Protein AF-A0A0D1JIL6-F1 (afdb_monomer_lite)

Radius of gyration: 25.93 Å; chains: 1; bounding box: 48×35×67 Å

Secondary structure (DSSP, 8-state):
-EEEEE-TT--EEEEEEEE-TTSPEEEEEEEE-TT--EEE----TT-------HHHHHHHHHHHHHHHHHHHHHHHHHHHHHH-

Structure (mmCIF, N/CA/C/O backbone):
data_AF-A0A0D1JIL6-F1
#
_entry.id   AF-A0A0D1JIL6-F1
#
loop_
_atom_site.group_PDB
_atom_site.id
_atom_site.type_symbol
_atom_site.label_atom_id
_atom_site.label_alt_id
_atom_site.label_comp_id
_atom_site.label_asym_id
_atom_site.label_entity_id
_atom_site.label_seq_id
_atom_site.pdbx_PDB_ins_code
_atom_site.Cartn_x
_atom_site.Cartn_y
_atom_site.Cartn_z
_atom_site.occupancy
_atom_site.B_iso_or_equiv
_atom_site.auth_seq_id
_atom_site.auth_comp_id
_atom_site.auth_asym_id
_atom_site.auth_atom_id
_atom_site.pdbx_PDB_model_num
ATOM 1 N N . MET A 1 1 ? 20.631 3.369 -15.631 1.00 45.91 1 MET A N 1
ATOM 2 C CA . MET A 1 1 ? 21.057 2.513 -14.494 1.00 45.91 1 MET A CA 1
ATOM 3 C C . MET A 1 1 ? 19.988 1.454 -14.334 1.00 45.91 1 MET A C 1
ATOM 5 O O . MET A 1 1 ? 18.827 1.833 -14.320 1.00 45.91 1 MET A O 1
ATOM 9 N N . LYS A 1 2 ? 20.351 0.168 -14.301 1.00 54.81 2 LYS A N 1
ATOM 10 C CA . LYS A 1 2 ? 19.381 -0.932 -14.241 1.00 54.81 2 LYS A CA 1
ATOM 11 C C . LYS A 1 2 ? 19.243 -1.395 -12.797 1.00 54.81 2 LYS A C 1
ATOM 13 O O . LYS A 1 2 ? 20.235 -1.815 -12.205 1.00 54.81 2 LYS A O 1
ATOM 18 N N . ILE A 1 3 ? 18.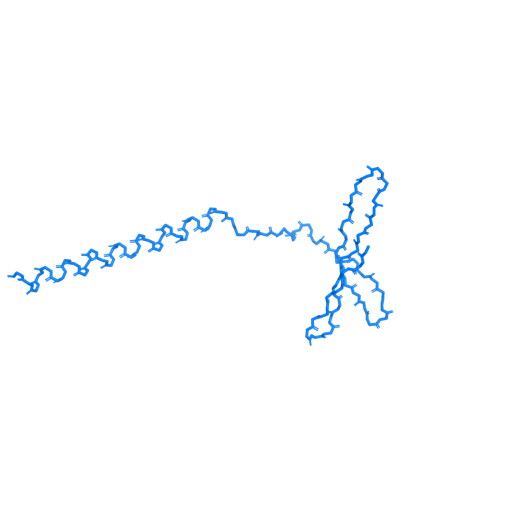046 -1.276 -12.234 1.00 59.16 3 ILE A N 1
ATOM 19 C CA . ILE A 1 3 ? 17.721 -1.848 -10.924 1.00 59.16 3 ILE A CA 1
ATOM 20 C C . ILE A 1 3 ? 16.982 -3.145 -11.212 1.00 59.16 3 ILE A C 1
ATOM 22 O O . ILE A 1 3 ? 15.882 -3.092 -11.752 1.00 59.16 3 ILE A O 1
ATOM 26 N N . ASN A 1 4 ? 17.602 -4.280 -10.893 1.00 59.88 4 ASN A N 1
ATOM 27 C CA . ASN A 1 4 ? 17.027 -5.602 -11.110 1.00 59.88 4 ASN A CA 1
ATOM 28 C C . ASN A 1 4 ? 16.628 -6.215 -9.763 1.00 59.88 4 ASN A C 1
ATOM 30 O O . ASN A 1 4 ? 17.411 -6.180 -8.814 1.00 59.88 4 ASN A O 1
ATOM 34 N N . TYR A 1 5 ? 15.438 -6.801 -9.701 1.00 59.88 5 TYR A N 1
ATOM 35 C CA . TYR A 1 5 ? 14.952 -7.603 -8.585 1.00 59.88 5 TYR A CA 1
ATOM 36 C C . TYR A 1 5 ? 14.633 -9.008 -9.093 1.00 59.88 5 TYR A C 1
ATOM 38 O O . TYR A 1 5 ? 13.895 -9.158 -10.067 1.00 59.88 5 TYR A O 1
ATOM 46 N N . THR A 1 6 ? 15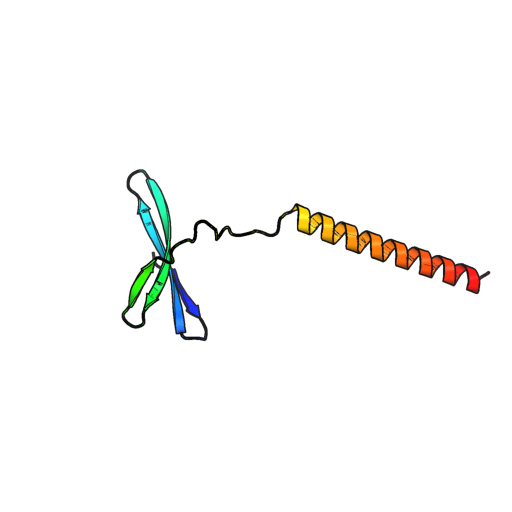.186 -10.026 -8.438 1.00 55.97 6 THR A N 1
ATOM 47 C CA . THR A 1 6 ? 14.878 -11.430 -8.723 1.00 55.97 6 THR A CA 1
ATOM 48 C C . THR A 1 6 ? 13.990 -11.957 -7.607 1.00 55.97 6 THR A C 1
ATOM 50 O O . THR A 1 6 ? 14.392 -11.919 -6.443 1.00 55.97 6 THR A O 1
ATOM 53 N N . ASP A 1 7 ? 12.788 -12.419 -7.946 1.00 54.06 7 ASP A N 1
ATOM 54 C CA . ASP A 1 7 ? 11.892 -13.039 -6.970 1.00 54.06 7 ASP A CA 1
ATOM 55 C C . ASP A 1 7 ? 12.305 -14.490 -6.646 1.00 54.06 7 ASP A C 1
ATOM 57 O O . ASP A 1 7 ? 13.180 -15.085 -7.280 1.00 54.06 7 ASP A O 1
ATOM 61 N N . ASN A 1 8 ? 11.646 -15.086 -5.650 1.00 55.28 8 ASN A N 1
ATOM 62 C CA . ASN A 1 8 ? 11.915 -16.460 -5.212 1.00 55.28 8 ASN A CA 1
ATOM 63 C C . ASN A 1 8 ? 11.597 -17.530 -6.276 1.00 55.28 8 ASN A C 1
ATOM 65 O O . ASN A 1 8 ? 11.991 -18.683 -6.104 1.00 55.28 8 ASN A O 1
ATOM 69 N N . VAL A 1 9 ? 10.888 -17.177 -7.355 1.00 56.53 9 VAL A N 1
ATOM 70 C CA . VAL A 1 9 ? 10.566 -18.076 -8.478 1.00 56.53 9 VAL A CA 1
ATOM 71 C C . VAL A 1 9 ? 11.480 -17.852 -9.692 1.00 56.53 9 VAL A C 1
ATOM 73 O O . VAL A 1 9 ? 11.328 -18.525 -10.713 1.00 56.53 9 VAL A O 1
ATOM 76 N N . GLY A 1 10 ? 12.492 -16.987 -9.561 1.00 55.03 10 GLY A N 1
ATOM 77 C CA . GLY A 1 10 ? 13.524 -16.749 -10.571 1.00 55.03 10 GLY A CA 1
ATOM 78 C C . GLY A 1 10 ? 13.117 -15.764 -11.666 1.00 55.03 10 GLY A C 1
ATOM 79 O O . GLY A 1 10 ? 13.814 -15.669 -12.679 1.00 55.03 10 GLY A O 1
ATOM 80 N N . SER A 1 11 ? 12.015 -15.035 -11.487 1.00 55.31 11 SER A N 1
ATOM 81 C CA . SER A 1 11 ? 11.603 -13.969 -12.399 1.00 55.31 11 SER A CA 1
ATOM 82 C C . SER A 1 11 ? 12.436 -12.723 -12.124 1.00 55.31 11 SER A C 1
ATOM 84 O O . SER A 1 11 ? 12.552 -12.280 -10.981 1.00 55.31 11 SER A O 1
ATOM 86 N N . MET A 1 12 ? 13.017 -12.150 -13.177 1.00 57.56 12 MET A N 1
ATOM 87 C CA . MET A 1 12 ? 13.805 -10.925 -13.097 1.00 57.56 12 MET A CA 1
ATOM 88 C C . MET A 1 12 ? 12.943 -9.741 -13.532 1.00 57.56 12 MET A C 1
ATOM 90 O O . MET A 1 12 ? 12.555 -9.645 -14.698 1.00 57.56 12 MET A O 1
ATOM 94 N N . TYR A 1 13 ? 12.658 -8.833 -12.605 1.00 60.88 13 TYR A N 1
ATOM 95 C CA . TYR A 1 13 ? 11.987 -7.559 -12.862 1.00 60.88 13 TYR A CA 1
ATOM 96 C C . TYR A 1 13 ? 13.036 -6.459 -12.883 1.00 60.88 13 TYR A C 1
ATOM 98 O O . TYR A 1 13 ? 13.967 -6.480 -12.077 1.00 60.88 13 TYR A O 1
ATOM 106 N N . GLY A 1 14 ? 12.905 -5.486 -13.777 1.00 60.88 14 GLY A N 1
ATOM 107 C CA . GLY A 1 14 ? 13.826 -4.363 -13.784 1.00 60.88 14 GLY A CA 1
ATOM 108 C C . GLY A 1 14 ? 13.216 -3.061 -14.255 1.00 60.88 14 GLY A C 1
ATOM 109 O O . GLY A 1 14 ? 12.265 -3.033 -15.038 1.00 60.88 14 GLY A O 1
ATOM 110 N N . VAL A 1 15 ? 13.801 -1.976 -13.758 1.00 60.00 15 VAL A N 1
ATOM 111 C CA . VAL A 1 15 ? 13.530 -0.617 -14.225 1.00 60.00 15 VAL A CA 1
ATOM 112 C C . VAL A 1 15 ? 14.693 -0.197 -15.107 1.00 60.00 15 VAL A C 1
ATOM 114 O O . VAL A 1 15 ? 15.835 -0.147 -14.634 1.00 60.00 15 VAL A O 1
ATOM 117 N N . ASP A 1 16 ? 14.414 0.097 -16.376 1.00 62.22 16 ASP A N 1
ATOM 118 C CA . ASP A 1 16 ? 15.376 0.790 -17.227 1.00 62.22 16 ASP A CA 1
ATOM 119 C C . ASP A 1 16 ? 15.111 2.295 -17.177 1.00 62.22 16 ASP A C 1
ATOM 121 O O . ASP A 1 16 ? 13.991 2.770 -17.390 1.00 62.22 16 ASP A O 1
ATOM 125 N N . VAL A 1 17 ? 16.163 3.038 -16.842 1.00 56.91 17 VAL A N 1
ATOM 126 C CA . VAL A 1 17 ? 16.135 4.492 -16.700 1.00 56.91 17 VAL A CA 1
ATOM 127 C C . VAL A 1 17 ? 16.934 5.070 -17.850 1.00 56.91 17 VAL A C 1
ATOM 129 O O . VAL A 1 17 ? 18.171 5.095 -17.805 1.00 56.91 17 VAL A O 1
A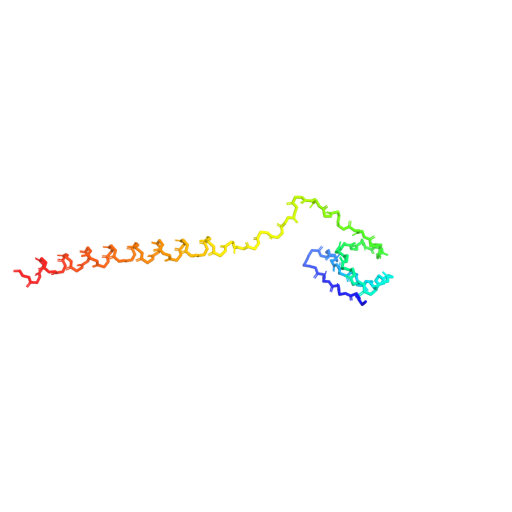TOM 132 N N . SER A 1 18 ? 16.222 5.545 -18.867 1.00 62.38 18 SER A N 1
ATOM 133 C CA . SER A 1 18 ? 16.813 6.250 -19.998 1.00 62.38 18 SER A CA 1
ATOM 134 C C . SER A 1 18 ? 16.538 7.745 -19.886 1.00 62.38 18 SER A C 1
ATOM 136 O O . SER A 1 18 ? 15.409 8.175 -19.637 1.00 62.38 18 SER A O 1
ATOM 138 N N . LYS A 1 19 ? 17.575 8.553 -20.108 1.00 52.38 19 LYS A N 1
ATOM 139 C CA . LYS A 1 19 ? 17.424 10.000 -20.258 1.00 52.38 19 LYS A CA 1
ATOM 140 C C . LYS A 1 19 ? 16.812 10.263 -21.636 1.00 52.38 19 LYS A C 1
ATOM 142 O O . LYS A 1 19 ? 17.436 9.936 -22.643 1.00 52.38 19 LYS A O 1
ATOM 147 N N . SER A 1 20 ? 15.600 10.809 -21.684 1.00 54.28 20 SER A N 1
ATOM 148 C CA . SER A 1 20 ? 14.970 11.213 -22.942 1.00 54.28 20 SER A CA 1
ATOM 149 C C . SER A 1 20 ? 15.637 12.476 -23.484 1.00 54.28 20 SER A C 1
ATOM 151 O O . SER A 1 20 ? 16.121 13.338 -22.738 1.00 54.28 20 SER A O 1
ATOM 153 N N . VAL A 1 21 ? 15.614 12.612 -24.809 1.00 55.12 21 VAL A N 1
ATOM 154 C CA . VAL A 1 21 ? 15.880 13.878 -25.498 1.00 55.12 21 VAL A CA 1
ATOM 155 C C . VAL A 1 21 ? 14.887 14.921 -24.955 1.00 55.12 21 VAL A C 1
ATOM 157 O O . VAL A 1 21 ? 13.725 14.591 -24.726 1.00 55.12 21 VAL A O 1
ATOM 160 N N . ALA A 1 22 ? 15.359 16.146 -24.698 1.00 56.91 22 ALA A N 1
ATOM 161 C CA . ALA A 1 22 ? 14.642 17.251 -24.033 1.00 56.91 22 ALA A CA 1
ATOM 162 C C . ALA A 1 22 ? 14.549 17.225 -22.487 1.00 56.91 22 ALA A C 1
ATOM 164 O O . ALA A 1 22 ? 13.771 17.975 -21.907 1.00 56.91 22 ALA A O 1
ATOM 165 N N . GLY A 1 23 ? 15.375 16.435 -21.792 1.00 57.69 23 GLY A N 1
ATOM 166 C CA . GLY A 1 23 ? 15.537 16.563 -20.331 1.00 57.69 23 GLY A CA 1
ATOM 167 C C . GLY A 1 23 ? 14.461 15.870 -19.490 1.00 57.69 23 GLY A C 1
ATOM 168 O O . GLY A 1 23 ? 14.472 15.985 -18.267 1.00 57.69 23 GLY A O 1
ATOM 169 N N . LEU A 1 24 ? 13.575 15.105 -20.125 1.00 50.56 24 LEU A N 1
ATOM 170 C CA . LEU A 1 24 ? 12.621 14.231 -19.450 1.00 50.56 24 LEU A CA 1
ATOM 171 C C . LEU A 1 24 ? 13.302 12.902 -19.077 1.00 50.56 24 LEU A C 1
ATOM 173 O O . LEU A 1 24 ? 14.125 12.377 -19.828 1.00 50.56 24 LEU A O 1
ATOM 177 N N . THR A 1 25 ? 12.985 12.354 -17.905 1.00 57.31 25 THR A N 1
ATOM 178 C CA . THR A 1 25 ? 13.450 11.018 -17.497 1.00 57.31 25 THR A CA 1
ATOM 179 C C . THR A 1 25 ? 12.319 10.027 -17.719 1.00 57.31 25 THR A C 1
ATOM 181 O O . THR A 1 25 ? 11.251 10.191 -17.133 1.00 57.31 25 THR A O 1
ATOM 184 N N . THR A 1 26 ? 12.551 9.003 -18.539 1.00 59.47 26 THR A N 1
ATOM 185 C CA . THR A 1 26 ? 11.568 7.940 -18.785 1.00 59.47 26 THR A CA 1
ATOM 186 C C . THR A 1 26 ? 11.956 6.706 -17.979 1.00 59.47 26 THR A C 1
ATOM 188 O O . THR A 1 26 ? 13.081 6.215 -18.092 1.00 59.47 26 THR A O 1
ATOM 191 N N . LEU A 1 27 ? 11.022 6.217 -17.160 1.00 60.97 27 LEU A N 1
ATOM 192 C CA . LEU A 1 27 ? 11.141 4.962 -16.419 1.00 60.97 27 LEU A CA 1
ATOM 193 C C . LEU A 1 27 ? 10.357 3.886 -17.170 1.00 60.97 27 LEU A C 1
ATOM 195 O O . LEU A 1 27 ? 9.146 4.019 -17.331 1.00 60.97 27 LEU A O 1
ATOM 199 N N . THR A 1 28 ? 11.040 2.841 -17.635 1.00 64.56 28 THR A N 1
ATOM 200 C CA . THR A 1 28 ? 10.395 1.704 -18.307 1.00 64.56 28 THR A CA 1
ATOM 201 C C . THR A 1 28 ? 10.478 0.480 -17.409 1.00 64.56 28 THR A C 1
ATOM 203 O O . THR A 1 28 ? 11.574 0.046 -17.049 1.00 64.56 28 THR A O 1
ATOM 206 N N . PHE A 1 29 ? 9.324 -0.073 -17.043 1.00 70.06 29 P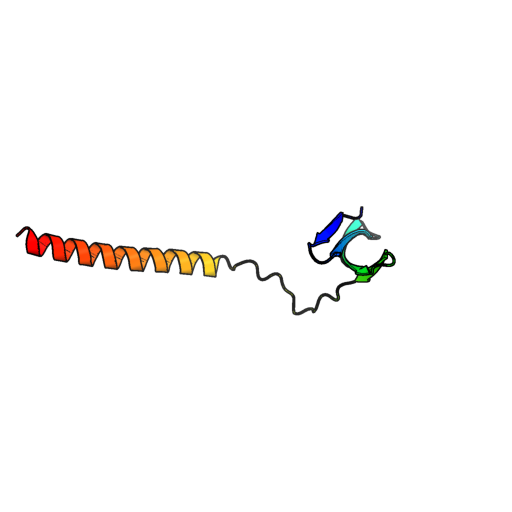HE A N 1
ATOM 207 C CA . PHE A 1 29 ? 9.226 -1.276 -16.221 1.00 70.06 29 PHE A CA 1
ATOM 208 C C . PHE A 1 29 ? 9.112 -2.501 -17.124 1.00 70.06 29 PHE A C 1
ATOM 210 O O . PHE A 1 29 ? 8.283 -2.548 -18.031 1.00 70.06 29 PHE A O 1
ATOM 217 N N . GLY A 1 30 ? 9.936 -3.513 -16.883 1.00 72.00 30 GLY A N 1
ATOM 218 C CA . GLY A 1 30 ? 9.899 -4.728 -17.685 1.00 72.00 30 GLY A CA 1
ATOM 219 C C . GLY A 1 30 ? 10.428 -5.948 -16.960 1.00 72.00 30 GLY A C 1
ATOM 220 O O . GLY A 1 30 ? 10.877 -5.878 -15.813 1.00 72.00 30 GLY A O 1
ATOM 221 N N . THR A 1 31 ? 10.362 -7.079 -17.646 1.00 71.56 31 THR A N 1
ATOM 222 C CA . THR A 1 31 ? 10.908 -8.354 -17.184 1.00 71.56 31 THR A CA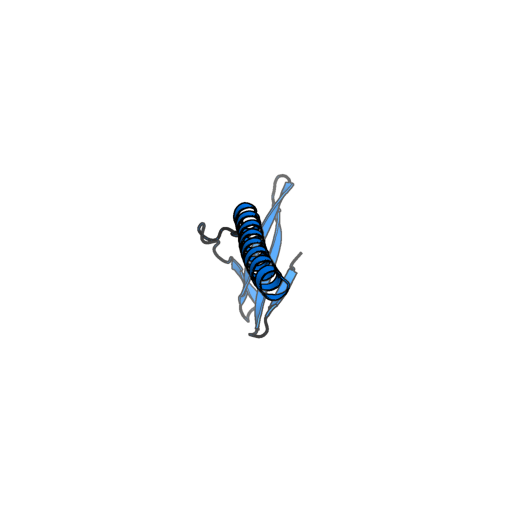 1
ATOM 223 C C . THR A 1 31 ? 12.023 -8.818 -18.112 1.00 71.56 31 THR A C 1
ATOM 225 O O . THR A 1 31 ? 12.034 -8.476 -19.294 1.00 71.56 31 THR A O 1
ATOM 228 N N . TYR A 1 32 ? 12.978 -9.576 -17.585 1.00 69.75 32 TYR A N 1
ATOM 229 C CA . TYR A 1 32 ? 14.021 -10.214 -18.379 1.00 69.75 32 TYR A CA 1
ATOM 230 C C . TYR A 1 32 ? 13.736 -11.709 -18.529 1.00 69.75 32 TYR A C 1
ATOM 232 O O . TYR A 1 32 ? 13.405 -12.378 -17.548 1.00 69.75 32 TYR A O 1
ATOM 240 N N . ASP A 1 33 ? 13.904 -12.253 -19.738 1.00 68.25 33 ASP A N 1
ATOM 241 C CA . ASP A 1 33 ? 13.941 -13.709 -19.911 1.00 68.25 33 ASP A CA 1
ATOM 242 C C . ASP A 1 33 ? 15.257 -14.311 -19.383 1.00 68.25 33 ASP A C 1
ATOM 244 O O . ASP A 1 33 ? 16.226 -13.618 -19.065 1.00 68.25 33 ASP A O 1
ATOM 248 N N . LYS A 1 34 ? 15.327 -15.648 -19.355 1.00 66.31 34 LYS A N 1
ATOM 249 C CA . LYS A 1 34 ? 16.532 -16.395 -18.949 1.00 66.31 34 LYS A CA 1
ATOM 250 C C . LYS A 1 34 ? 17.760 -16.130 -19.836 1.00 66.31 34 LYS A C 1
ATOM 252 O O . LYS A 1 34 ? 18.857 -16.540 -19.472 1.00 66.31 34 LYS A O 1
ATOM 257 N N . LYS A 1 35 ? 17.584 -15.504 -21.004 1.00 74.06 35 LYS A N 1
ATOM 258 C CA . LYS A 1 35 ? 18.651 -15.143 -21.948 1.00 74.06 35 LYS A CA 1
ATOM 259 C C . LYS A 1 35 ? 19.096 -13.680 -21.784 1.00 74.06 35 LYS A C 1
ATOM 261 O O . LYS A 1 35 ? 20.030 -13.266 -22.464 1.00 74.06 35 LYS A O 1
ATOM 266 N N . GLY A 1 36 ? 18.473 -12.916 -20.882 1.00 67.81 36 GLY A N 1
ATOM 267 C CA . GLY A 1 36 ? 18.764 -11.502 -20.640 1.00 67.81 36 GLY A CA 1
ATOM 268 C C . GLY A 1 36 ? 18.063 -10.535 -21.600 1.00 67.81 36 GLY A C 1
ATOM 269 O O . GLY A 1 36 ? 18.390 -9.346 -21.606 1.00 67.81 36 GLY A O 1
ATOM 270 N N . THR A 1 37 ? 17.104 -11.004 -22.397 1.00 73.00 37 THR A N 1
ATOM 271 C CA . THR A 1 37 ? 16.279 -10.158 -23.266 1.00 73.00 37 THR A CA 1
ATOM 272 C C . THR A 1 37 ? 15.265 -9.398 -22.417 1.00 73.00 37 THR A C 1
ATOM 274 O O . THR A 1 37 ? 14.526 -10.011 -21.648 1.00 73.00 37 THR A O 1
ATOM 277 N N . PHE A 1 38 ? 15.218 -8.071 -22.553 1.00 71.56 38 PHE A N 1
ATOM 278 C CA . PHE A 1 38 ? 14.247 -7.225 -21.857 1.00 71.56 38 PHE A CA 1
ATOM 279 C C . PHE A 1 38 ? 12.907 -7.199 -22.598 1.00 71.56 38 PHE A C 1
ATOM 281 O O . PHE A 1 38 ? 12.853 -6.879 -23.786 1.00 71.56 38 PHE A O 1
ATOM 288 N N . TYR A 1 39 ? 11.828 -7.465 -21.873 1.00 69.81 39 TYR A N 1
ATOM 289 C CA . TYR A 1 39 ? 10.452 -7.335 -22.328 1.00 69.81 39 TYR A CA 1
ATOM 290 C C . TYR A 1 39 ? 9.795 -6.200 -21.565 1.00 69.81 39 TYR A C 1
ATOM 292 O O . TYR A 1 39 ? 9.680 -6.249 -20.339 1.00 69.81 39 TYR A O 1
ATOM 300 N N . ASN A 1 40 ? 9.341 -5.186 -22.299 1.00 69.38 40 ASN A N 1
ATOM 301 C CA . ASN A 1 40 ? 8.511 -4.147 -21.713 1.00 69.38 40 ASN A CA 1
ATOM 302 C C . ASN A 1 40 ? 7.237 -4.813 -21.184 1.00 69.38 40 ASN A C 1
ATOM 304 O O . ASN A 1 40 ? 6.529 -5.478 -21.950 1.00 69.38 40 ASN A O 1
ATOM 308 N N . MET A 1 41 ? 6.960 -4.669 -19.889 1.00 67.88 41 MET A N 1
ATOM 309 C CA . MET A 1 41 ? 5.645 -5.038 -19.391 1.00 67.88 41 MET A CA 1
ATOM 310 C C . MET A 1 41 ? 4.708 -4.030 -20.035 1.00 67.88 41 MET A C 1
ATOM 312 O O . MET A 1 41 ? 4.817 -2.838 -19.760 1.00 67.88 41 MET A O 1
ATOM 316 N N . LYS A 1 42 ? 3.852 -4.479 -20.964 1.00 56.31 42 LYS A N 1
ATOM 317 C CA . LYS A 1 42 ? 2.765 -3.628 -21.440 1.00 56.31 42 LYS A CA 1
ATOM 318 C C . LYS A 1 42 ? 2.068 -3.124 -20.185 1.00 56.31 42 LYS A C 1
ATOM 320 O O . LYS A 1 42 ? 1.517 -3.920 -19.430 1.00 56.31 42 LYS A O 1
ATOM 325 N N . HIS A 1 43 ? 2.170 -1.823 -19.948 1.00 56.47 43 HIS A N 1
ATOM 326 C CA . HIS A 1 43 ? 1.225 -1.147 -19.093 1.00 56.47 43 HIS A CA 1
ATOM 327 C C . HIS A 1 43 ? -0.107 -1.408 -19.789 1.00 56.47 43 HIS A C 1
ATOM 329 O O . HIS A 1 43 ? -0.342 -0.880 -20.873 1.00 56.47 43 HIS A O 1
ATOM 335 N N . ASP A 1 44 ? -0.920 -2.319 -19.256 1.00 52.38 44 ASP A N 1
ATOM 336 C CA . ASP A 1 44 ? -2.347 -2.175 -19.490 1.00 52.38 44 ASP A CA 1
ATOM 337 C C . ASP A 1 44 ? -2.662 -0.757 -19.019 1.00 52.38 44 ASP A C 1
ATOM 339 O O . ASP A 1 44 ? -2.294 -0.388 -17.896 1.00 52.38 44 ASP A O 1
ATOM 343 N N . ASP A 1 45 ? -3.285 0.046 -19.877 1.00 54.97 45 ASP A N 1
ATOM 344 C CA . ASP A 1 45 ? -3.734 1.394 -19.511 1.00 54.97 45 ASP A CA 1
ATOM 345 C C . ASP A 1 45 ? -4.696 1.337 -18.299 1.00 54.97 45 ASP A C 1
ATOM 347 O O . ASP A 1 45 ? -4.871 2.318 -17.579 1.00 54.97 45 ASP A O 1
ATOM 351 N N . ASP A 1 46 ? -5.244 0.148 -18.017 1.00 52.31 46 ASP A N 1
ATOM 352 C CA . ASP A 1 46 ? -6.085 -0.170 -16.864 1.00 52.31 46 ASP A CA 1
ATOM 353 C C . ASP A 1 46 ? -5.304 -0.442 -15.563 1.00 52.31 46 ASP A C 1
ATOM 355 O O . ASP A 1 46 ? -5.885 -0.424 -14.469 1.00 52.31 46 ASP A O 1
ATOM 359 N N . TRP A 1 47 ? -3.985 -0.668 -15.624 1.00 47.16 47 TRP A N 1
ATOM 360 C CA . TRP A 1 47 ? -3.148 -0.773 -14.428 1.00 47.16 47 TRP A CA 1
ATOM 361 C C . TRP A 1 47 ? -2.771 0.624 -13.922 1.00 47.16 47 TRP A C 1
ATOM 363 O O . TRP A 1 47 ? -1.651 1.112 -14.066 1.00 47.16 47 TRP A O 1
ATOM 373 N N . MET A 1 48 ? -3.728 1.261 -13.255 1.00 47.56 48 MET A N 1
ATOM 374 C CA . MET A 1 48 ? -3.441 2.339 -12.318 1.00 47.56 48 MET A CA 1
ATOM 375 C C . MET A 1 48 ? -3.033 1.740 -10.971 1.00 47.56 48 MET A C 1
ATOM 377 O O . MET A 1 48 ? -3.752 0.909 -10.408 1.00 47.56 48 MET A O 1
ATOM 381 N N . TYR A 1 49 ? -1.916 2.209 -10.405 1.00 47.59 49 TYR A N 1
ATOM 382 C CA . TYR A 1 49 ? -1.648 2.050 -8.976 1.00 47.59 49 TYR A CA 1
ATOM 383 C C . TYR A 1 49 ? -2.805 2.702 -8.213 1.00 47.59 49 TYR A C 1
ATOM 385 O O . TYR A 1 49 ? -2.849 3.920 -8.036 1.00 47.59 49 TYR A O 1
ATOM 393 N N . LYS A 1 50 ? -3.775 1.887 -7.788 1.00 52.16 50 LYS A N 1
ATOM 394 C CA . LYS A 1 50 ? -4.816 2.285 -6.843 1.00 52.16 50 LYS A CA 1
ATOM 395 C C . LYS A 1 50 ? -4.148 2.409 -5.481 1.00 52.16 50 LYS A C 1
ATOM 397 O O . LYS A 1 50 ? -4.276 1.528 -4.635 1.00 52.16 50 LYS A O 1
ATOM 402 N N . GLY A 1 51 ? -3.372 3.478 -5.302 1.00 55.25 51 GLY A N 1
ATOM 403 C CA . GLY A 1 51 ? -2.974 3.917 -3.975 1.00 55.25 51 GLY A CA 1
ATOM 404 C C . GLY A 1 51 ? -4.240 3.974 -3.134 1.00 55.25 51 GLY A C 1
ATOM 405 O O . GLY A 1 51 ? -5.256 4.486 -3.604 1.00 55.25 51 GLY A O 1
ATOM 406 N N . THR A 1 52 ? -4.209 3.350 -1.959 1.00 58.00 52 THR A N 1
ATOM 407 C CA . THR A 1 52 ? -5.346 3.312 -1.043 1.00 58.00 52 THR A CA 1
ATOM 408 C C . THR A 1 52 ? -5.893 4.724 -0.906 1.00 58.00 52 THR A C 1
ATOM 410 O O . THR A 1 52 ? -5.197 5.611 -0.412 1.00 58.00 52 THR A O 1
ATOM 413 N N . ASP A 1 53 ? -7.100 4.939 -1.425 1.00 70.12 53 ASP A N 1
ATOM 414 C CA . ASP A 1 53 ? -7.684 6.268 -1.513 1.00 70.12 53 ASP A CA 1
ATOM 415 C C . ASP A 1 53 ? -7.766 6.833 -0.090 1.00 70.12 53 ASP A C 1
ATOM 417 O O . ASP A 1 53 ? -8.222 6.138 0.824 1.00 70.12 53 ASP A O 1
ATOM 421 N N . TRP A 1 54 ? -7.283 8.054 0.147 1.00 75.31 54 TRP A N 1
ATOM 422 C CA . TRP A 1 54 ? -7.224 8.637 1.501 1.00 75.31 54 TRP A CA 1
ATOM 423 C C . TRP A 1 54 ? -8.607 8.626 2.172 1.00 75.31 54 TRP A C 1
ATOM 425 O O . TRP A 1 54 ? -8.753 8.460 3.384 1.00 75.31 54 TRP A O 1
ATOM 435 N N . ASN A 1 55 ? -9.633 8.705 1.326 1.00 76.12 55 ASN A N 1
ATOM 436 C CA . ASN A 1 55 ? -11.033 8.533 1.655 1.00 76.12 55 ASN A CA 1
ATOM 437 C C . ASN A 1 55 ? -11.338 7.152 2.270 1.00 76.12 55 ASN A C 1
ATOM 439 O O . ASN A 1 55 ? -11.979 7.067 3.314 1.00 76.12 55 ASN A O 1
ATOM 443 N N . LEU A 1 56 ? -10.836 6.064 1.677 1.00 80.69 56 LEU A N 1
ATOM 444 C CA . LEU A 1 56 ? -11.019 4.703 2.189 1.00 80.69 56 LEU A CA 1
ATOM 445 C C . LEU A 1 56 ? -10.384 4.539 3.574 1.00 80.69 56 LEU A C 1
ATOM 447 O O . LEU A 1 56 ? -11.005 3.953 4.463 1.00 80.69 56 LEU A O 1
ATOM 451 N N . TYR A 1 57 ? -9.185 5.091 3.783 1.00 81.88 57 TYR A N 1
ATOM 452 C CA . TYR A 1 57 ? -8.534 5.074 5.096 1.00 81.88 57 TYR A CA 1
ATOM 453 C C . TYR A 1 57 ? -9.355 5.841 6.141 1.00 81.88 57 TYR A C 1
ATOM 455 O O . TYR A 1 57 ? -9.622 5.318 7.225 1.00 81.88 57 TYR A O 1
ATOM 463 N N . PHE A 1 58 ? -9.810 7.049 5.797 1.00 88.69 58 PHE A N 1
ATOM 464 C CA . PHE A 1 58 ? -10.621 7.881 6.683 1.00 88.69 58 PHE A CA 1
ATOM 465 C C . PHE A 1 58 ? -11.931 7.194 7.083 1.00 88.69 58 PHE A C 1
ATOM 467 O O . PHE A 1 58 ? -12.228 7.088 8.274 1.00 88.69 58 PHE A O 1
ATOM 474 N N . TRP A 1 59 ? -12.689 6.671 6.113 1.00 89.06 59 TRP A N 1
ATOM 475 C CA . TRP A 1 59 ? -13.951 5.984 6.395 1.00 89.06 59 TRP A CA 1
ATOM 476 C C . TRP A 1 59 ? -13.750 4.726 7.228 1.00 89.06 59 TRP A C 1
ATOM 478 O O . TRP A 1 59 ? -14.517 4.488 8.161 1.00 89.06 59 TRP A O 1
ATOM 488 N N . THR A 1 60 ? -12.701 3.956 6.940 1.00 89.38 60 THR A N 1
ATOM 489 C CA . THR A 1 60 ? -12.354 2.757 7.712 1.00 89.38 60 THR A CA 1
ATOM 490 C C . THR A 1 60 ? -12.027 3.120 9.163 1.00 89.38 60 THR A C 1
ATOM 492 O O . THR A 1 60 ? -12.596 2.549 10.092 1.00 89.38 60 THR A O 1
ATOM 495 N N . ALA A 1 61 ? -11.187 4.132 9.391 1.00 91.25 61 ALA A N 1
ATOM 496 C CA . ALA A 1 61 ? -10.851 4.591 10.738 1.00 91.25 61 ALA A CA 1
ATOM 497 C C . ALA A 1 61 ? -12.073 5.149 11.495 1.00 91.25 61 ALA A C 1
ATOM 499 O O . ALA A 1 61 ? -12.266 4.842 12.675 1.00 91.25 61 ALA A O 1
ATOM 500 N N . ALA A 1 62 ? -12.921 5.942 10.836 1.00 94.25 62 ALA A N 1
ATOM 501 C CA . ALA A 1 62 ? -14.128 6.505 11.440 1.00 94.25 62 ALA A CA 1
ATOM 502 C C . ALA A 1 62 ? -15.123 5.409 11.863 1.00 94.25 62 ALA A C 1
ATOM 504 O O . ALA A 1 62 ? -15.664 5.451 12.970 1.00 94.25 62 ALA A O 1
ATOM 505 N N . SER A 1 63 ? -15.323 4.401 11.011 1.00 93.44 63 SER A N 1
ATOM 506 C CA . SER A 1 63 ? -16.243 3.293 11.287 1.00 93.44 63 SER A CA 1
ATOM 507 C C . SER A 1 63 ? -15.753 2.388 12.421 1.00 93.44 63 SER A C 1
ATOM 509 O O . SER A 1 63 ? -16.553 2.048 13.294 1.00 93.44 63 SER A O 1
ATOM 511 N N . TYR A 1 64 ? -14.451 2.092 12.509 1.00 95.62 64 TYR A N 1
ATOM 512 C CA . TYR A 1 64 ? -13.904 1.378 13.671 1.00 95.62 64 TYR A CA 1
ATOM 513 C C . TYR A 1 64 ? -14.115 2.147 14.982 1.00 95.62 64 TYR A C 1
ATOM 515 O O . TYR A 1 64 ? -14.572 1.567 15.968 1.00 95.62 64 TYR A O 1
ATOM 523 N N . ASN A 1 65 ? -13.848 3.457 14.992 1.00 94.94 65 ASN A N 1
ATOM 524 C CA . ASN A 1 65 ? -14.046 4.284 16.187 1.00 94.94 65 ASN A CA 1
ATOM 525 C C . ASN A 1 65 ? -15.520 4.344 16.619 1.00 94.94 65 ASN A C 1
ATOM 527 O O . ASN A 1 65 ? -15.816 4.238 17.810 1.00 94.94 65 ASN A O 1
ATOM 531 N N . ALA A 1 66 ? -16.451 4.453 15.667 1.00 95.81 66 ALA A N 1
ATOM 532 C CA . ALA A 1 66 ? -17.883 4.452 15.957 1.00 95.81 66 ALA A CA 1
ATOM 533 C C . ALA A 1 66 ? -18.340 3.135 16.609 1.00 95.81 66 ALA A C 1
ATOM 535 O O . ALA A 1 66 ? -19.071 3.149 17.600 1.00 95.81 66 ALA A O 1
ATOM 536 N N . VAL A 1 67 ? -17.870 1.996 16.094 1.00 96.75 67 VAL A N 1
ATOM 537 C CA . VAL A 1 67 ? -18.201 0.672 16.640 1.00 96.75 67 VAL A CA 1
ATOM 538 C C . VAL A 1 67 ? -17.661 0.509 18.063 1.00 96.75 67 VAL A C 1
ATOM 540 O O . VAL A 1 67 ? -18.401 0.087 18.954 1.00 96.75 67 VAL A O 1
ATOM 543 N N . ILE A 1 68 ? -16.405 0.899 18.306 1.00 96.44 68 ILE A N 1
ATOM 544 C CA . ILE A 1 68 ? -15.798 0.862 19.647 1.00 96.44 68 ILE A CA 1
ATOM 545 C C . ILE A 1 68 ? -16.614 1.708 20.628 1.00 96.44 68 ILE A C 1
ATOM 547 O O . ILE A 1 68 ? -16.922 1.249 21.728 1.00 96.44 68 ILE A O 1
ATOM 551 N N . PHE A 1 69 ? -17.020 2.913 20.225 1.00 95.81 69 PHE A N 1
ATOM 552 C CA . PHE A 1 69 ? -17.814 3.799 21.072 1.00 95.81 69 PHE A CA 1
ATOM 553 C C . PHE A 1 69 ? -19.158 3.177 21.480 1.00 95.81 69 PHE A C 1
ATOM 555 O O . PHE A 1 69 ? -19.531 3.220 22.654 1.00 95.81 69 PHE A O 1
ATOM 562 N N . VAL A 1 70 ? -19.862 2.536 20.540 1.00 96.19 70 VAL A N 1
ATOM 563 C CA . VAL A 1 70 ? -21.118 1.827 20.835 1.00 96.19 70 VAL A CA 1
ATOM 564 C C . VAL A 1 70 ? -20.888 0.693 21.834 1.00 96.19 70 VAL A C 1
ATOM 566 O O . VAL A 1 70 ? -21.645 0.574 22.800 1.00 96.19 70 VAL A O 1
ATOM 569 N N . PHE A 1 71 ? -19.835 -0.109 21.655 1.00 96.38 71 PHE A N 1
ATOM 570 C CA . PHE A 1 71 ? -19.507 -1.175 22.603 1.00 96.38 71 PHE A CA 1
ATOM 571 C C . PHE A 1 71 ? -19.222 -0.634 24.004 1.00 96.38 71 PHE A C 1
ATOM 573 O O . PHE A 1 71 ? -19.769 -1.156 24.977 1.00 96.38 71 PHE A O 1
ATOM 580 N N . VAL A 1 72 ? -18.435 0.439 24.115 1.00 96.12 72 VAL A N 1
ATOM 581 C CA . VAL A 1 72 ? -18.137 1.080 25.404 1.00 96.12 72 VAL A CA 1
ATOM 582 C C . VAL A 1 72 ? -19.419 1.562 26.081 1.00 96.12 72 VAL A C 1
ATOM 584 O O . VAL A 1 72 ? -19.629 1.264 27.256 1.00 96.12 72 VAL A O 1
ATOM 587 N N . LEU A 1 73 ? -20.319 2.234 25.355 1.00 94.69 73 LEU A N 1
ATOM 588 C CA . LEU A 1 73 ? -21.597 2.689 25.914 1.00 94.69 73 LEU A CA 1
ATOM 589 C C . LEU A 1 73 ? -22.457 1.534 26.435 1.00 94.69 73 LEU A C 1
ATOM 591 O O . LEU A 1 73 ? -23.046 1.638 27.514 1.00 94.69 73 LEU A O 1
ATOM 595 N N . VAL A 1 74 ? -22.537 0.433 25.684 1.00 94.62 74 VAL A N 1
ATOM 596 C CA . VAL A 1 74 ? -23.292 -0.753 26.106 1.00 94.62 74 VAL A CA 1
ATOM 597 C C . VAL A 1 74 ? -22.681 -1.352 27.369 1.00 94.62 74 VAL A C 1
ATOM 599 O O . VAL A 1 74 ? -23.417 -1.615 28.319 1.00 94.62 74 VAL A O 1
ATOM 602 N N . ILE A 1 75 ? -21.358 -1.521 27.413 1.00 94.75 75 ILE A N 1
ATOM 603 C CA . ILE A 1 75 ? -20.650 -2.068 28.578 1.00 94.75 75 ILE A CA 1
ATOM 604 C C . ILE A 1 75 ? -20.885 -1.187 29.807 1.00 94.75 75 ILE A C 1
ATOM 606 O O . ILE A 1 75 ? -21.332 -1.692 30.835 1.00 94.75 75 ILE A O 1
ATOM 610 N N . VAL A 1 76 ? -20.682 0.128 29.691 1.00 92.94 76 VAL A N 1
ATOM 611 C CA . VAL A 1 76 ? -20.907 1.080 30.792 1.00 92.94 76 VAL A CA 1
ATOM 612 C C . VAL A 1 76 ? -22.353 1.011 31.288 1.00 92.94 76 VAL A C 1
ATOM 614 O O . VAL A 1 76 ? -22.596 0.959 32.494 1.00 92.94 76 VAL A O 1
ATOM 617 N N . LYS A 1 77 ? -23.331 0.934 30.378 1.00 92.88 77 LYS A N 1
ATOM 618 C CA . LYS A 1 77 ? -24.746 0.799 30.747 1.00 92.88 77 LYS A CA 1
ATOM 619 C C . LYS A 1 77 ? -25.035 -0.507 31.492 1.00 92.88 77 LYS A C 1
ATOM 621 O O . LYS A 1 77 ? -25.855 -0.496 32.407 1.00 92.88 77 LYS A O 1
ATOM 626 N N . GLN A 1 78 ? -24.401 -1.617 31.111 1.00 91.94 78 GLN A N 1
ATOM 627 C CA . GLN A 1 78 ? -24.555 -2.894 31.816 1.00 91.94 78 GLN A CA 1
ATOM 628 C C . GLN A 1 78 ? -23.879 -2.860 33.191 1.00 91.94 78 GLN A C 1
ATOM 630 O O . GLN A 1 78 ? -24.482 -3.294 34.167 1.00 91.94 78 GLN A O 1
ATOM 635 N N . MET A 1 79 ? -22.682 -2.279 33.299 1.00 92.06 79 MET A N 1
ATOM 636 C CA . MET A 1 79 ? -21.983 -2.119 34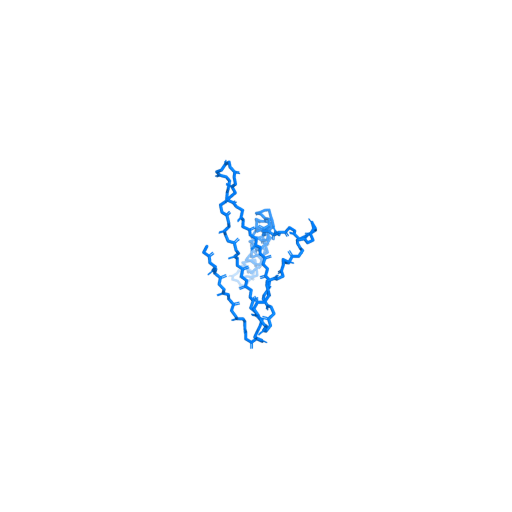.579 1.00 92.06 79 MET A CA 1
ATOM 637 C C . MET A 1 79 ? -22.791 -1.268 35.564 1.00 92.06 79 MET A C 1
ATOM 639 O O . MET A 1 79 ? -22.971 -1.667 36.711 1.00 92.06 79 MET A O 1
ATOM 643 N N . ASN A 1 80 ? -23.363 -0.150 35.108 1.00 90.94 80 ASN A N 1
ATOM 644 C CA . ASN A 1 80 ? -24.199 0.712 35.948 1.00 90.94 80 ASN A CA 1
ATOM 645 C C . ASN A 1 80 ? -25.472 0.021 36.458 1.00 90.94 80 ASN A C 1
ATOM 647 O O . ASN A 1 80 ? -25.977 0.405 37.503 1.00 90.94 80 ASN A O 1
ATOM 651 N N . LYS A 1 81 ? -25.999 -0.984 35.746 1.00 87.81 81 LYS A N 1
ATOM 652 C CA . LYS A 1 81 ? -27.140 -1.793 36.213 1.00 87.81 81 LYS A CA 1
ATOM 653 C C . LYS A 1 81 ? -26.769 -2.847 37.256 1.00 87.81 81 LYS A C 1
ATOM 655 O O . LYS A 1 81 ? -27.660 -3.373 37.901 1.00 87.81 81 LYS A O 1
ATOM 660 N N . ILE A 1 82 ? -25.499 -3.238 37.320 1.00 85.38 82 ILE A N 1
ATOM 661 C CA . ILE A 1 82 ? -25.000 -4.224 38.287 1.00 85.38 82 ILE A CA 1
ATOM 662 C C . ILE A 1 82 ? -24.570 -3.518 39.579 1.00 85.38 82 ILE A C 1
ATOM 664 O O . ILE A 1 82 ? -24.660 -4.098 40.656 1.00 85.38 82 ILE A O 1
ATOM 668 N N . LEU A 1 83 ? -24.061 -2.288 39.458 1.00 78.81 83 LEU A N 1
ATOM 669 C CA . LEU A 1 83 ? -23.508 -1.507 40.566 1.00 78.81 83 LEU A CA 1
ATOM 670 C C . LEU A 1 83 ? -24.549 -0.664 41.327 1.00 78.81 83 LEU A C 1
ATOM 672 O O . LEU A 1 83 ? -24.275 -0.294 42.466 1.00 78.81 83 LEU A O 1
ATOM 676 N N . ASN A 1 84 ? -25.699 -0.363 40.712 1.00 65.31 84 ASN A N 1
ATOM 677 C CA . ASN A 1 84 ? -26.881 0.234 41.357 1.00 65.31 84 ASN A CA 1
ATOM 678 C C . ASN A 1 84 ? -27.957 -0.827 41.574 1.00 65.31 84 ASN A C 1
ATOM 680 O O . ASN A 1 84 ? -28.702 -0.693 42.568 1.00 65.31 84 ASN A O 1
#

Sequence (84 aa):
MKINYTDNVGSMYGVDVSKSVAGLTTLTFGTYDKKGTFYNMKHDDDWMYKGTDWNLYFWTAASYNAVIFVFVLVIVKQMNKILN

Organism: Bacillus subtilis (NCBI:txid1423)

pLDDT: mean 70.83, std 16.35, range [45.91, 96.75]

Foldseek 3Di:
DWDWDQDPVGKIKIWDWDQDPPRDIDTFIFTADPVRDTDGPPPPVPPDPPDPPVVNVVVVVVVVVVVVVVVVVVVVVVVVVVVD